Protein AF-A0A661E309-F1 (afdb_monomer)

Nearest PDB structures (foldseek):
  1d4b-assembly1_A  TM=2.278E-01  e=9.341E+00  Homo sapiens

Mean predicted aligned error: 19.84 Å

Structure (mmCIF, N/CA/C/O backbone):
data_AF-A0A661E309-F1
#
_entry.id   AF-A0A661E309-F1
#
loop_
_atom_site.group_PDB
_atom_site.id
_atom_site.type_symbol
_atom_site.label_atom_id
_atom_site.label_alt_id
_atom_site.label_comp_id
_atom_site.label_asym_id
_atom_site.label_entity_id
_atom_site.label_seq_id
_atom_site.pdbx_PDB_ins_code
_atom_site.Cartn_x
_atom_site.Cartn_y
_atom_site.Cartn_z
_atom_site.occupancy
_atom_site.B_iso_or_equiv
_atom_site.auth_seq_id
_atom_site.auth_comp_id
_atom_site.auth_asym_id
_atom_site.auth_atom_id
_atom_site.pdbx_PDB_model_num
ATOM 1 N N . MET A 1 1 ? -29.894 -13.389 68.591 1.00 43.34 1 MET A N 1
ATOM 2 C CA . MET A 1 1 ? -29.360 -13.168 69.958 1.00 43.34 1 MET A CA 1
ATOM 3 C C . MET A 1 1 ? -28.157 -12.211 70.033 1.00 43.34 1 MET A C 1
ATOM 5 O O . MET A 1 1 ? -27.804 -11.839 71.139 1.00 43.34 1 MET A O 1
ATOM 9 N N . SER A 1 2 ? -27.552 -11.746 68.925 1.00 46.25 2 SER A N 1
ATOM 10 C CA . SER A 1 2 ? -26.431 -10.777 68.956 1.00 46.25 2 SER A CA 1
ATOM 11 C C . SER A 1 2 ? -26.843 -9.291 68.938 1.00 46.25 2 SER A C 1
ATOM 13 O O . SER A 1 2 ? -26.103 -8.464 69.459 1.00 46.25 2 SER A O 1
ATOM 15 N N . GLN A 1 3 ? -28.017 -8.934 68.395 1.00 51.47 3 GLN A N 1
ATOM 16 C CA . GLN A 1 3 ? -28.482 -7.532 68.331 1.00 51.47 3 GLN A CA 1
ATOM 17 C C . GLN A 1 3 ? -28.774 -6.924 69.715 1.00 51.47 3 GLN A C 1
ATOM 19 O O . GLN A 1 3 ? -28.278 -5.843 70.017 1.00 51.47 3 GLN A O 1
ATOM 24 N N . ALA A 1 4 ? -29.446 -7.664 70.603 1.00 50.38 4 ALA A N 1
ATOM 25 C CA . ALA A 1 4 ? -29.771 -7.194 71.957 1.00 50.38 4 ALA A CA 1
ATOM 26 C C . ALA A 1 4 ? -28.532 -6.948 72.855 1.00 50.38 4 ALA A C 1
ATOM 28 O O . ALA A 1 4 ? -28.597 -6.192 73.827 1.00 50.38 4 ALA A O 1
ATOM 29 N N . LEU A 1 5 ? -27.386 -7.569 72.535 1.00 48.91 5 LEU A N 1
ATOM 30 C CA . LEU A 1 5 ? -26.109 -7.348 73.232 1.00 48.91 5 LEU A CA 1
ATOM 31 C C . LEU A 1 5 ? -25.383 -6.082 72.744 1.00 48.91 5 LEU A C 1
ATOM 33 O O . LEU A 1 5 ? -24.690 -5.441 73.534 1.00 48.91 5 LEU A O 1
ATOM 37 N N . LEU A 1 6 ? -25.559 -5.697 71.474 1.00 54.00 6 LEU A N 1
ATOM 38 C CA . LEU A 1 6 ? -25.010 -4.454 70.914 1.00 54.00 6 LEU A CA 1
ATOM 39 C C . LEU A 1 6 ? -25.799 -3.220 71.380 1.00 54.00 6 LEU A C 1
ATOM 41 O O . LEU A 1 6 ? -25.212 -2.165 71.606 1.00 54.00 6 LEU A O 1
ATOM 45 N N . GLU A 1 7 ? -27.108 -3.357 71.598 1.00 58.88 7 GLU A N 1
ATOM 46 C CA . GLU A 1 7 ? -27.957 -2.282 72.130 1.00 58.88 7 GLU A CA 1
ATOM 47 C C . GLU A 1 7 ? -27.659 -1.948 73.597 1.00 58.88 7 GLU A C 1
ATOM 49 O O . GLU A 1 7 ? -27.701 -0.775 73.967 1.00 58.88 7 GLU A O 1
ATOM 54 N N . ASN A 1 8 ? -27.283 -2.943 74.413 1.00 61.50 8 ASN A N 1
ATOM 55 C CA . ASN A 1 8 ? -26.939 -2.737 75.826 1.00 61.50 8 ASN A CA 1
ATOM 56 C C . ASN A 1 8 ? -25.560 -2.088 76.042 1.00 61.50 8 ASN A C 1
ATOM 58 O O . ASN A 1 8 ? -25.353 -1.423 77.053 1.00 61.50 8 ASN A O 1
ATOM 62 N N . ARG A 1 9 ? -24.612 -2.241 75.105 1.00 70.00 9 ARG A N 1
ATOM 63 C CA . ARG A 1 9 ? -23.226 -1.748 75.258 1.00 70.00 9 ARG A CA 1
ATOM 64 C C . ARG A 1 9 ? -22.903 -0.483 74.461 1.00 70.00 9 ARG A C 1
ATOM 66 O O . ARG A 1 9 ? -21.751 -0.052 74.448 1.00 70.00 9 ARG A O 1
ATOM 73 N N . TRP A 1 10 ? -23.900 0.158 73.843 1.00 81.38 10 TRP A N 1
ATOM 74 C CA . TRP A 1 10 ? -23.688 1.374 73.046 1.00 81.38 10 TRP A CA 1
ATOM 75 C C . TRP A 1 10 ? -22.992 2.493 73.830 1.00 81.38 10 TRP A C 1
ATOM 77 O O . TRP A 1 10 ? -22.108 3.166 73.303 1.00 81.38 10 TRP A O 1
ATOM 87 N N . SER A 1 11 ? -23.354 2.676 75.103 1.00 79.25 11 SER A N 1
ATOM 88 C CA . SER A 1 11 ? -22.745 3.704 75.953 1.00 79.25 11 SER A CA 1
ATOM 89 C C . SER A 1 11 ? -21.241 3.475 76.146 1.00 79.25 11 SER A C 1
ATOM 91 O O . SER A 1 11 ? -20.461 4.426 76.083 1.00 79.25 11 SER A O 1
ATOM 93 N N . GLU A 1 12 ? -20.818 2.219 76.318 1.00 80.44 12 GLU A N 1
ATOM 94 C CA . GLU A 1 12 ? -19.404 1.855 76.453 1.00 80.44 12 GLU A CA 1
ATOM 95 C C . GLU A 1 12 ? -18.655 2.095 75.138 1.00 80.44 12 GLU A C 1
ATOM 97 O O . GLU A 1 12 ? -17.626 2.771 75.125 1.00 80.44 12 GLU A O 1
ATOM 102 N N . THR A 1 13 ? -19.207 1.643 74.008 1.00 77.69 13 THR A N 1
ATOM 103 C CA . THR A 1 13 ? -18.587 1.855 72.690 1.00 77.69 13 THR A CA 1
ATOM 104 C C . THR A 1 13 ? -18.519 3.333 72.315 1.00 77.69 13 THR A C 1
ATOM 106 O O . THR A 1 13 ? -17.512 3.788 71.781 1.00 77.69 13 THR A O 1
ATOM 109 N N . LYS A 1 14 ? -19.548 4.120 72.653 1.00 81.38 14 LYS A N 1
ATOM 110 C CA . LYS A 1 14 ? -19.565 5.571 72.446 1.00 81.38 14 LYS A CA 1
ATOM 111 C C . LYS A 1 14 ? -18.494 6.255 73.291 1.00 81.38 14 LYS A C 1
ATO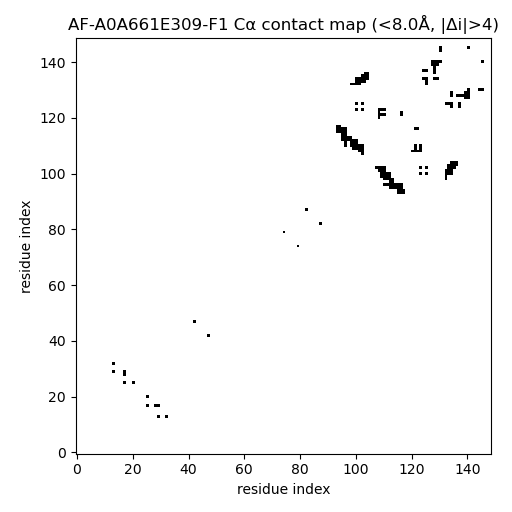M 113 O O . LYS A 1 14 ? -17.821 7.150 72.795 1.00 81.38 14 LYS A O 1
ATOM 118 N N . SER A 1 15 ? -18.304 5.829 74.542 1.00 79.62 15 SER A N 1
ATOM 119 C CA . SER A 1 15 ? -17.250 6.384 75.397 1.00 79.62 15 SER A CA 1
ATOM 120 C C . SER A 1 15 ? -15.841 6.072 74.884 1.00 79.62 15 SER A C 1
ATOM 122 O O . SER A 1 15 ? -15.019 6.985 74.862 1.00 79.62 15 SER A O 1
ATOM 124 N N . ALA A 1 16 ? -15.599 4.856 74.383 1.00 84.31 16 ALA A N 1
ATOM 125 C CA . ALA A 1 16 ? -14.323 4.465 73.781 1.00 84.31 16 ALA A CA 1
ATOM 126 C C . ALA A 1 16 ? -14.025 5.247 72.488 1.00 84.31 16 ALA A C 1
ATOM 128 O O . ALA A 1 16 ? -12.915 5.721 72.281 1.00 84.31 16 ALA A O 1
ATOM 129 N N . LEU A 1 17 ? -15.031 5.465 71.633 1.00 79.69 17 LEU A N 1
ATOM 130 C CA . LEU A 1 17 ? -14.880 6.248 70.395 1.00 79.69 17 LEU A CA 1
ATOM 131 C C . LEU A 1 17 ? -14.713 7.759 70.633 1.00 79.69 17 LEU A C 1
ATOM 133 O O . LEU A 1 17 ? -14.341 8.494 69.720 1.00 79.69 17 LEU A O 1
ATOM 137 N N . LEU A 1 18 ? -15.008 8.231 71.847 1.00 82.44 18 LEU A N 1
ATOM 138 C CA . LEU A 1 18 ? -14.819 9.618 72.274 1.00 82.44 18 LEU A CA 1
ATOM 139 C C . LEU A 1 18 ? -13.562 9.803 73.138 1.00 82.44 18 LEU A C 1
ATOM 141 O O . LEU A 1 18 ? -13.327 10.910 73.634 1.00 82.44 18 LEU A O 1
ATOM 145 N N . GLU A 1 19 ? -12.774 8.746 73.337 1.00 83.94 19 GLU A N 1
ATOM 146 C CA . GLU A 1 19 ? -11.503 8.805 74.048 1.00 83.94 19 GLU A CA 1
ATOM 147 C C . GLU A 1 19 ? -10.471 9.600 73.229 1.00 83.94 19 GLU A C 1
ATOM 149 O O . GLU A 1 19 ? -10.370 9.469 72.012 1.00 83.94 19 GLU A O 1
ATOM 154 N N . GLY A 1 20 ? -9.740 10.502 73.891 1.00 80.38 20 GLY A N 1
ATOM 155 C CA . GLY A 1 20 ? -8.751 11.378 73.248 1.00 80.38 20 GLY A CA 1
ATOM 156 C C . GLY A 1 20 ? -9.305 12.671 72.629 1.00 80.38 20 GLY A C 1
ATOM 157 O O . GLY A 1 20 ? -8.519 13.545 72.261 1.00 80.38 20 GLY A O 1
ATOM 158 N N . LEU A 1 21 ? -10.630 12.862 72.564 1.00 79.19 21 LEU A N 1
ATOM 159 C CA . LEU A 1 21 ? -11.241 14.087 72.034 1.00 79.19 21 LEU A CA 1
ATOM 160 C C . LEU A 1 21 ? -11.649 15.051 73.160 1.00 79.19 21 LEU A C 1
ATOM 162 O O . LEU A 1 21 ? -12.365 14.674 74.084 1.00 79.19 21 LEU A O 1
ATOM 166 N N . GLN A 1 22 ? -11.223 16.317 73.082 1.00 81.44 22 GLN A N 1
ATOM 167 C CA . GLN A 1 22 ? -11.459 17.324 74.128 1.00 81.44 22 GLN A CA 1
ATOM 168 C C . GLN A 1 22 ? -12.364 18.477 73.663 1.00 81.44 22 GLN A C 1
ATOM 170 O O . GLN A 1 22 ? -12.428 18.814 72.476 1.00 81.44 22 GLN A O 1
ATOM 175 N N . GLY A 1 23 ? -13.057 19.096 74.624 1.00 84.31 23 GLY A N 1
ATOM 176 C CA . GLY A 1 23 ? -13.861 20.305 74.421 1.00 84.31 23 GLY A CA 1
ATOM 177 C C . GLY A 1 23 ? -15.004 20.133 73.414 1.00 84.31 23 GLY A C 1
ATOM 178 O O . GLY A 1 23 ? -15.674 19.100 73.367 1.00 84.31 23 GLY A O 1
ATOM 179 N N . THR A 1 24 ? -15.218 21.152 72.580 1.00 82.94 24 THR A N 1
ATOM 180 C CA . THR A 1 24 ? -16.333 21.235 71.621 1.00 82.94 24 THR A CA 1
ATOM 181 C C . THR A 1 24 ? -16.360 20.077 70.621 1.00 82.94 24 THR A C 1
ATOM 183 O O . THR A 1 24 ? -17.439 19.616 70.256 1.00 82.94 24 THR A O 1
ATOM 186 N N . LYS A 1 25 ? -15.194 19.540 70.232 1.00 80.94 25 LYS A N 1
ATOM 187 C CA . LYS A 1 25 ? -15.101 18.428 69.271 1.00 80.94 25 LYS A CA 1
ATOM 188 C C . LYS A 1 25 ? -15.717 17.134 69.816 1.00 80.94 25 LYS A C 1
ATOM 190 O O . LYS A 1 25 ? -16.337 16.386 69.068 1.00 80.94 25 LYS A O 1
ATOM 195 N N . ARG A 1 26 ? -15.591 16.883 71.125 1.00 85.56 26 ARG A N 1
ATOM 196 C CA . ARG A 1 26 ? -16.194 15.707 71.774 1.00 85.56 26 ARG A CA 1
ATOM 197 C C . ARG A 1 26 ? -17.716 15.800 71.774 1.00 85.56 26 ARG A C 1
ATOM 199 O O . ARG A 1 26 ? -18.393 14.809 71.521 1.00 85.56 26 ARG A O 1
ATOM 206 N N . SER A 1 27 ? -18.243 16.999 72.019 1.00 84.25 27 SER A N 1
ATOM 207 C CA . SER A 1 27 ? -19.685 17.261 72.034 1.00 84.25 27 SER A CA 1
ATOM 208 C C . SER A 1 27 ? -20.314 17.099 70.644 1.00 84.25 27 SER A C 1
ATOM 210 O O . SER A 1 27 ? -21.320 16.401 70.489 1.00 84.25 27 SER A O 1
ATOM 212 N N . THR A 1 28 ? -19.679 17.653 69.604 1.00 85.31 28 THR A N 1
ATOM 213 C CA . THR A 1 28 ? -20.166 17.510 68.223 1.00 85.31 28 THR A CA 1
ATOM 214 C C . THR A 1 28 ? -20.089 16.062 67.745 1.00 85.31 28 THR A C 1
ATOM 216 O O . THR A 1 28 ? -21.078 15.543 67.232 1.00 85.31 28 THR A O 1
ATOM 219 N N . MET A 1 29 ? -18.974 15.367 67.995 1.00 85.50 29 MET A N 1
ATOM 220 C CA . MET A 1 29 ? -18.818 13.954 67.628 1.00 85.50 29 MET A CA 1
ATOM 221 C C . MET A 1 29 ? -19.810 13.044 68.373 1.00 85.50 29 MET A C 1
ATOM 223 O O . MET A 1 29 ? -20.391 12.143 67.774 1.00 85.50 29 MET A O 1
ATOM 227 N N . SER A 1 30 ? -20.079 13.311 69.656 1.00 87.12 30 SER A N 1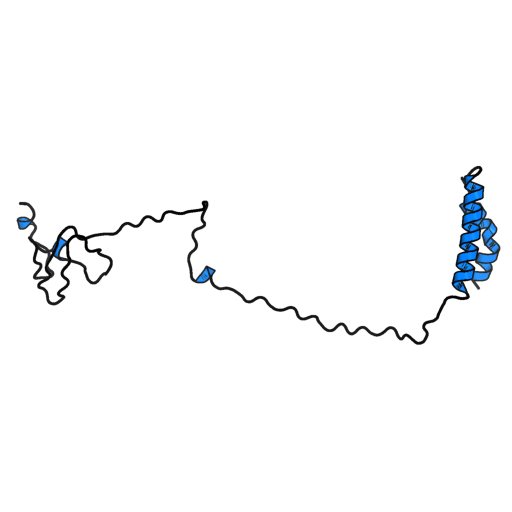
ATOM 228 C CA . SER A 1 30 ? -21.084 12.585 70.451 1.00 87.12 30 SER A CA 1
ATOM 229 C C . SER A 1 30 ? -22.494 12.697 69.860 1.00 87.12 30 SER A C 1
ATOM 231 O O . SER A 1 30 ? -23.242 11.717 69.848 1.00 87.12 30 SER A O 1
ATOM 233 N N . THR A 1 31 ? -22.841 13.882 69.351 1.00 88.25 31 THR A N 1
ATOM 234 C CA . THR A 1 31 ? -24.149 14.155 68.738 1.00 88.25 31 THR A CA 1
ATOM 235 C C . THR A 1 31 ? -24.260 13.493 67.362 1.00 88.25 31 THR A C 1
ATOM 237 O O . THR A 1 31 ? -25.271 12.866 67.059 1.00 88.25 31 THR A O 1
ATOM 240 N N . ILE A 1 32 ? -23.200 13.555 66.547 1.00 88.44 32 ILE A N 1
ATOM 241 C CA . ILE A 1 32 ? -23.154 12.909 65.224 1.00 88.44 32 ILE A CA 1
ATOM 242 C C . ILE A 1 32 ? -23.284 11.387 65.347 1.00 88.44 32 ILE A C 1
ATOM 244 O O . ILE A 1 32 ? -24.042 10.779 64.592 1.00 88.44 32 ILE A O 1
ATOM 248 N N . LEU A 1 33 ? -22.589 10.768 66.307 1.00 87.75 33 LEU A N 1
ATOM 249 C CA . LEU A 1 33 ? -22.675 9.324 66.540 1.00 87.75 33 LEU A CA 1
ATOM 250 C C . LEU A 1 33 ? -24.084 8.889 66.973 1.00 87.75 33 LEU A C 1
ATOM 252 O O . LEU A 1 33 ? -24.554 7.847 66.523 1.00 87.75 33 LEU A O 1
ATOM 256 N N . GLU A 1 34 ? -24.779 9.692 67.786 1.00 86.44 34 GLU A N 1
ATOM 257 C CA . GLU A 1 34 ? -26.163 9.396 68.184 1.00 86.44 34 GLU A CA 1
ATOM 258 C C . GLU A 1 34 ? -27.128 9.512 67.000 1.00 86.44 34 GLU A C 1
ATOM 260 O O . GLU A 1 34 ? -27.900 8.595 66.738 1.00 86.44 34 GLU A O 1
ATOM 265 N N . ASN A 1 35 ? -27.009 10.582 66.211 1.00 87.19 35 ASN A N 1
ATOM 266 C CA . ASN A 1 35 ? -27.834 10.778 65.018 1.00 87.19 35 ASN A CA 1
ATOM 267 C C . ASN A 1 35 ? -27.599 9.679 63.969 1.00 87.19 35 ASN A C 1
ATOM 269 O O . ASN A 1 35 ? -28.541 9.216 63.332 1.00 87.19 35 ASN A O 1
ATOM 273 N N . THR A 1 36 ? -26.352 9.221 63.816 1.00 83.69 36 THR A N 1
ATOM 274 C CA . THR A 1 36 ? -25.993 8.137 62.888 1.00 83.69 36 THR A CA 1
ATOM 275 C C . THR A 1 36 ? -26.599 6.808 63.331 1.00 83.69 36 THR A C 1
ATOM 277 O O . THR A 1 36 ? -27.115 6.064 62.499 1.00 83.69 36 THR A O 1
ATOM 280 N N . ARG A 1 37 ? -26.590 6.510 64.638 1.00 81.56 37 ARG A N 1
ATOM 281 C CA . ARG A 1 37 ? -27.245 5.316 65.185 1.00 81.56 37 ARG A CA 1
ATOM 282 C C . ARG A 1 37 ? -28.746 5.343 64.916 1.00 81.56 37 ARG A C 1
ATOM 284 O O . ARG A 1 37 ? -29.272 4.354 64.413 1.00 81.56 37 ARG A O 1
ATOM 291 N N . THR A 1 38 ? -29.413 6.453 65.224 1.00 79.94 38 THR A N 1
ATOM 292 C CA . THR A 1 38 ? -30.855 6.609 64.992 1.00 79.94 38 THR A CA 1
ATOM 293 C C . THR A 1 38 ? -31.188 6.446 63.509 1.00 79.94 38 THR A C 1
ATOM 295 O O . THR A 1 38 ? -32.046 5.639 63.166 1.00 79.94 38 THR A O 1
ATOM 298 N N . HIS A 1 39 ? -30.423 7.084 62.617 1.00 78.38 39 HIS A N 1
ATOM 299 C CA . HIS A 1 39 ? -30.607 6.955 61.169 1.00 78.38 39 HIS A CA 1
ATOM 300 C C . HIS A 1 39 ? -30.403 5.515 60.666 1.00 78.38 39 HIS A C 1
ATOM 302 O O . HIS A 1 39 ? -31.148 5.041 59.808 1.00 78.38 39 HIS A O 1
ATOM 308 N N . LEU A 1 40 ? -29.405 4.789 61.184 1.00 69.12 40 LEU A N 1
ATOM 309 C CA . LEU A 1 40 ? -29.163 3.387 60.820 1.00 69.12 40 LEU A CA 1
ATOM 310 C C . LEU A 1 40 ? -30.250 2.446 61.362 1.00 69.12 40 LEU A C 1
ATOM 312 O O . LEU A 1 40 ? -30.628 1.505 60.668 1.00 69.12 40 LEU A O 1
ATOM 316 N N . ALA A 1 41 ? -30.778 2.703 62.561 1.00 70.69 41 ALA A N 1
ATOM 317 C CA . ALA A 1 41 ? -31.884 1.938 63.137 1.00 70.69 41 ALA A CA 1
ATOM 318 C C . ALA A 1 41 ? -33.197 2.150 62.359 1.00 70.69 41 ALA A C 1
ATOM 320 O O . ALA A 1 41 ? -33.910 1.186 62.072 1.00 70.69 41 ALA A O 1
ATOM 321 N N . GLU A 1 42 ? -33.476 3.389 61.947 1.00 63.62 42 GLU A N 1
ATOM 322 C CA . GLU A 1 42 ? -34.621 3.731 61.093 1.00 63.62 42 GLU A CA 1
ATOM 323 C C . GLU A 1 42 ? -34.474 3.143 59.679 1.00 63.62 42 GLU A C 1
ATOM 325 O O . GLU A 1 42 ? -35.420 2.565 59.137 1.00 63.62 42 GLU A O 1
ATOM 330 N N . SER A 1 43 ? -33.262 3.181 59.114 1.00 58.31 43 SER A N 1
ATOM 331 C CA . SER A 1 43 ? -32.955 2.582 57.804 1.00 58.31 43 SER A CA 1
ATOM 332 C C . SER A 1 43 ? -33.095 1.054 57.793 1.00 58.31 43 SER A C 1
ATOM 334 O O . SER A 1 43 ? -33.374 0.470 56.746 1.00 58.31 43 SER A O 1
ATOM 336 N N . ALA A 1 44 ? -32.920 0.387 58.938 1.00 59.16 44 ALA A N 1
ATOM 337 C CA . ALA A 1 44 ? -32.967 -1.070 59.031 1.00 59.16 44 ALA A CA 1
ATOM 338 C C . ALA A 1 44 ? -34.393 -1.660 59.078 1.00 59.16 44 ALA A C 1
ATOM 340 O O . ALA A 1 44 ? -34.540 -2.847 58.794 1.00 59.16 44 ALA A O 1
ATOM 341 N N . THR A 1 45 ? -35.441 -0.879 59.392 1.00 58.62 45 THR A N 1
ATOM 342 C CA . THR A 1 45 ? -36.769 -1.457 59.727 1.00 58.62 45 THR A CA 1
ATOM 343 C C . THR A 1 45 ? -37.951 -0.971 58.869 1.00 58.62 45 THR A C 1
ATOM 345 O O . THR A 1 45 ? -39.021 -1.565 58.941 1.00 58.62 45 THR A O 1
ATOM 348 N N . ALA A 1 46 ? -37.803 0.018 57.979 1.00 52.62 46 ALA A N 1
ATOM 349 C CA . ALA A 1 46 ? -38.934 0.471 57.141 1.00 52.62 46 ALA A CA 1
ATOM 350 C C . ALA A 1 46 ? -38.567 0.854 55.692 1.00 52.62 46 ALA A C 1
ATOM 352 O O . ALA A 1 46 ? -39.269 1.634 55.054 1.00 52.62 46 ALA A O 1
ATOM 353 N N . GLY A 1 47 ? -37.470 0.306 55.160 1.00 51.00 47 GLY A N 1
ATOM 354 C CA . GLY A 1 47 ? -36.999 0.582 53.793 1.00 51.00 47 GLY A CA 1
ATOM 355 C C . GLY A 1 47 ? -36.334 -0.600 53.087 1.00 51.00 47 GLY A C 1
ATOM 356 O O . GLY A 1 47 ? -36.018 -0.500 51.901 1.00 51.00 47 GLY A O 1
ATOM 357 N N . ALA A 1 48 ? -36.187 -1.745 53.763 1.00 49.78 48 ALA A N 1
ATOM 358 C CA . ALA A 1 48 ? -35.936 -3.014 53.099 1.00 49.78 48 ALA A CA 1
ATOM 359 C C . ALA A 1 48 ? -37.218 -3.428 52.365 1.00 49.78 48 ALA A C 1
ATOM 361 O O . ALA A 1 48 ? -37.960 -4.313 52.789 1.00 49.78 48 ALA A O 1
ATOM 362 N N . THR A 1 49 ? -37.473 -2.780 51.229 1.00 56.88 49 THR A N 1
ATOM 363 C CA . THR A 1 49 ? -38.124 -3.445 50.111 1.00 56.88 49 THR A CA 1
ATOM 364 C C . THR A 1 49 ? -37.261 -4.662 49.810 1.00 56.88 49 THR A C 1
ATOM 366 O O . THR A 1 49 ? -36.323 -4.631 49.017 1.00 56.88 49 THR A O 1
ATOM 369 N N . SER A 1 50 ? -37.557 -5.760 50.503 1.00 54.41 50 SER A N 1
ATOM 370 C CA . SER A 1 50 ? -37.313 -7.072 49.953 1.00 54.41 50 SER A CA 1
ATOM 371 C C . SER A 1 50 ? -38.050 -7.057 48.622 1.00 54.41 50 SER A C 1
ATOM 373 O O . SER A 1 50 ? -39.263 -7.224 48.530 1.00 54.41 50 SER A O 1
ATOM 375 N N . ALA A 1 51 ? -37.301 -6.770 47.562 1.00 57.25 51 ALA A N 1
ATOM 376 C CA . ALA A 1 51 ? -37.654 -7.121 46.207 1.00 57.25 51 ALA A CA 1
ATOM 377 C C . ALA A 1 51 ? -37.679 -8.658 46.141 1.00 57.25 51 ALA A C 1
ATOM 379 O O . ALA A 1 51 ? -36.888 -9.281 45.449 1.00 57.25 51 ALA A O 1
ATOM 380 N N . GLY A 1 52 ? -38.577 -9.285 46.907 1.00 53.91 52 GLY A N 1
ATOM 381 C CA . GLY A 1 52 ? -38.752 -10.727 47.036 1.00 53.91 52 GLY A CA 1
ATOM 382 C C . GLY A 1 52 ? -39.342 -11.363 45.783 1.00 53.91 52 GLY A C 1
ATOM 383 O O . GLY A 1 52 ? -39.644 -12.548 45.798 1.00 53.91 52 GLY A O 1
ATOM 384 N N . ASN A 1 53 ? -39.501 -10.593 44.701 1.00 52.22 53 ASN A N 1
ATOM 385 C CA . ASN A 1 53 ? -39.874 -11.119 43.397 1.00 52.22 53 ASN A CA 1
ATOM 386 C C . ASN A 1 53 ? -39.197 -10.418 42.205 1.00 52.22 53 ASN A C 1
ATOM 388 O O . ASN A 1 53 ? -39.639 -10.586 41.072 1.00 52.22 53 ASN A O 1
ATOM 392 N N . VAL A 1 54 ? -38.102 -9.678 42.417 1.00 58.81 54 VAL A N 1
ATOM 393 C CA . VAL A 1 54 ? -37.145 -9.463 41.322 1.00 58.81 54 VAL A CA 1
ATOM 394 C C . VAL A 1 54 ? -36.141 -10.590 41.455 1.00 58.81 54 VAL A C 1
ATOM 396 O O . VAL A 1 54 ? -35.076 -10.424 42.044 1.00 58.81 54 VAL A O 1
ATOM 399 N N . ALA A 1 55 ? -36.518 -11.772 40.959 1.00 59.38 55 ALA A N 1
ATOM 400 C CA . ALA A 1 55 ? -35.539 -12.795 40.631 1.00 59.38 55 ALA A CA 1
ATOM 401 C C . ALA A 1 55 ? -34.402 -12.072 39.909 1.00 59.38 55 ALA A C 1
ATOM 403 O O . ALA A 1 55 ? -34.646 -11.410 38.899 1.00 59.38 55 ALA A O 1
ATOM 404 N N . THR A 1 56 ? -33.201 -12.096 40.485 1.00 59.88 56 THR A N 1
ATOM 405 C CA . THR A 1 56 ? -31.999 -11.567 39.846 1.00 59.88 56 THR A CA 1
ATOM 406 C C . THR A 1 56 ? -31.980 -12.139 38.437 1.00 59.88 56 THR A C 1
ATOM 408 O O . THR A 1 56 ? -31.764 -13.342 38.282 1.00 59.88 56 THR A O 1
ATOM 411 N N . LEU A 1 57 ? -32.317 -11.327 37.424 1.00 65.94 57 LEU A N 1
ATOM 412 C CA . LEU A 1 57 ? -32.365 -11.812 36.052 1.00 65.94 57 LEU A CA 1
ATOM 413 C C . LEU A 1 57 ? -30.981 -12.392 35.768 1.00 65.94 57 LEU A C 1
ATOM 415 O O . LEU A 1 57 ? -29.980 -11.675 35.855 1.00 65.94 57 LEU A O 1
ATOM 419 N N . ASN A 1 58 ? -30.916 -13.685 35.454 1.00 71.19 58 ASN A N 1
ATOM 420 C CA . ASN A 1 58 ? -29.693 -14.286 34.951 1.00 71.19 58 ASN A CA 1
ATOM 421 C C . ASN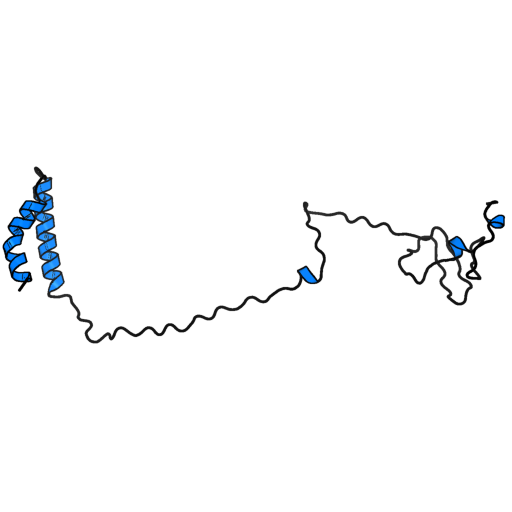 A 1 58 ? -29.387 -13.597 33.625 1.00 71.19 58 ASN A C 1
ATOM 423 O O . ASN A 1 58 ? -29.976 -13.918 32.595 1.00 71.19 58 ASN A O 1
ATOM 427 N N . ARG A 1 59 ? -28.508 -12.594 33.659 1.00 73.31 59 ARG A N 1
ATOM 428 C CA . ARG A 1 59 ? -28.065 -11.897 32.457 1.00 73.31 59 ARG A CA 1
ATOM 429 C C . ARG A 1 59 ? -27.295 -12.884 31.582 1.00 73.31 59 ARG A C 1
ATOM 431 O O . ARG A 1 59 ? -26.109 -13.128 31.785 1.00 73.31 59 ARG A O 1
ATOM 438 N N . VAL A 1 60 ? -27.977 -13.468 30.604 1.00 74.81 60 VAL A N 1
ATOM 439 C CA . VAL A 1 60 ? -27.324 -14.161 29.495 1.00 74.81 60 VAL A CA 1
ATOM 440 C C . VAL A 1 60 ? -26.737 -13.069 28.612 1.00 74.81 60 VAL A C 1
ATOM 442 O O . VAL A 1 60 ? -27.439 -12.418 27.842 1.00 74.81 60 VAL A O 1
ATOM 445 N N . ILE A 1 61 ? -25.447 -12.799 28.799 1.00 83.81 61 ILE A N 1
ATOM 446 C CA . ILE A 1 61 ? -24.716 -11.860 27.954 1.00 83.81 61 ILE A CA 1
ATOM 447 C C . ILE A 1 61 ? -24.490 -12.568 26.625 1.00 83.81 61 ILE A C 1
ATOM 449 O O . ILE A 1 61 ? -23.694 -13.502 26.535 1.00 83.81 61 ILE A O 1
ATOM 453 N N . LEU A 1 62 ? -25.211 -12.137 25.595 1.00 87.25 62 LEU A N 1
ATOM 454 C CA . LEU A 1 62 ? -24.943 -12.590 24.239 1.00 87.25 62 LEU A CA 1
ATOM 455 C C . LEU A 1 62 ? -23.557 -12.075 23.815 1.00 87.25 62 LEU A C 1
ATOM 457 O O . LEU A 1 62 ? -23.259 -10.898 24.047 1.00 87.25 62 LEU A O 1
ATOM 461 N N . PRO A 1 63 ? -22.701 -12.919 23.211 1.00 88.38 63 PRO A N 1
ATOM 462 C CA . PRO A 1 63 ? -21.406 -12.478 22.718 1.00 88.38 63 PRO A CA 1
ATOM 463 C C . PRO A 1 63 ? -21.573 -11.315 21.743 1.00 88.38 63 PRO A C 1
ATOM 465 O O . PRO A 1 63 ? -22.278 -11.420 20.738 1.00 88.38 63 PRO A O 1
ATOM 468 N N . VAL A 1 64 ? -20.909 -10.200 22.030 1.00 86.88 64 VAL A N 1
ATOM 469 C CA . VAL A 1 64 ? -20.871 -9.074 21.101 1.00 86.88 64 VAL A CA 1
ATOM 470 C C . VAL A 1 64 ? -19.862 -9.414 20.012 1.00 86.88 64 VAL A C 1
ATOM 472 O O . VAL A 1 64 ? -18.657 -9.473 20.258 1.00 86.88 64 VAL A O 1
ATOM 475 N N . ILE A 1 65 ? -20.349 -9.654 18.798 1.00 90.00 65 ILE A N 1
ATOM 476 C CA . ILE A 1 65 ? -19.485 -9.875 17.640 1.00 90.00 65 ILE A CA 1
ATOM 477 C C . ILE A 1 65 ? -19.015 -8.511 17.135 1.00 90.00 65 ILE A C 1
ATOM 479 O O . ILE A 1 65 ? -19.821 -7.663 16.748 1.00 90.00 65 ILE A O 1
ATOM 483 N N . ARG A 1 66 ? -17.694 -8.302 17.116 1.00 92.94 66 ARG A N 1
ATOM 484 C CA . ARG A 1 66 ? -17.079 -7.178 16.401 1.00 92.94 66 ARG A CA 1
ATOM 485 C C . ARG A 1 66 ? -16.809 -7.574 14.957 1.00 92.94 66 ARG A C 1
ATOM 487 O O . ARG A 1 66 ? -16.495 -8.727 14.666 1.00 92.94 66 ARG A O 1
ATOM 494 N N . ARG A 1 67 ? -16.885 -6.603 14.053 1.00 94.25 67 ARG A N 1
ATOM 495 C CA . ARG A 1 67 ? -16.469 -6.806 12.663 1.00 94.25 67 ARG A CA 1
ATOM 496 C C . ARG A 1 67 ? -14.976 -7.135 12.623 1.00 94.25 67 ARG A C 1
ATOM 498 O O . ARG A 1 67 ? -14.196 -6.563 13.386 1.00 94.25 67 ARG A O 1
ATOM 505 N N . VAL A 1 68 ? -14.590 -8.046 11.738 1.00 92.62 68 VAL A N 1
ATOM 506 C CA . VAL A 1 68 ? -13.181 -8.289 11.418 1.00 92.62 68 VAL A CA 1
ATOM 507 C C . VAL A 1 68 ? -12.738 -7.264 10.381 1.00 92.62 68 VAL A C 1
ATOM 509 O O . VAL A 1 68 ? -13.476 -6.972 9.440 1.00 92.62 68 VAL A O 1
ATOM 512 N N . MET A 1 69 ? -11.558 -6.683 10.570 1.00 95.69 69 MET A N 1
ATOM 513 C CA . MET A 1 69 ? -10.949 -5.843 9.543 1.00 95.69 69 MET A CA 1
ATOM 514 C C . MET A 1 69 ? -10.308 -6.753 8.483 1.00 95.69 69 MET A C 1
ATOM 516 O O . MET A 1 69 ? -9.671 -7.739 8.864 1.00 95.69 69 MET A O 1
ATOM 520 N N . PRO A 1 70 ? -10.472 -6.467 7.181 1.00 94.69 70 PRO A N 1
ATOM 521 C CA . PRO A 1 70 ? -9.846 -7.252 6.119 1.00 94.69 70 PRO A CA 1
ATOM 522 C C . PRO A 1 70 ? -8.324 -7.039 6.069 1.00 94.69 70 PRO A C 1
ATOM 524 O O . PRO A 1 70 ? -7.820 -5.988 6.467 1.00 94.69 70 PRO A O 1
ATOM 527 N N . THR A 1 71 ? -7.591 -8.025 5.546 1.00 93.50 71 THR A N 1
ATOM 528 C CA . THR A 1 71 ? -6.137 -7.952 5.319 1.00 93.50 71 THR A CA 1
ATOM 529 C C . THR A 1 71 ? -5.823 -7.297 3.972 1.00 93.50 71 THR A C 1
ATOM 531 O O . THR A 1 71 ? -6.497 -7.574 2.981 1.00 93.50 71 THR A O 1
ATOM 534 N N . VAL A 1 72 ? -4.787 -6.455 3.913 1.00 91.88 72 VAL A N 1
ATOM 535 C CA . VAL A 1 72 ? -4.367 -5.738 2.695 1.00 91.88 72 VAL A CA 1
ATOM 536 C C . VAL A 1 72 ? -3.022 -6.281 2.218 1.00 91.88 72 VAL A C 1
ATOM 538 O O . VAL A 1 72 ? -2.077 -6.329 2.996 1.00 91.88 72 VAL A O 1
ATOM 541 N N . ILE A 1 73 ? -2.930 -6.635 0.933 1.00 94.06 73 ILE A N 1
ATOM 542 C CA . ILE A 1 73 ? -1.710 -7.178 0.298 1.00 94.06 73 ILE A CA 1
ATOM 543 C C . ILE A 1 73 ? -0.900 -6.124 -0.474 1.00 94.06 73 ILE A C 1
ATOM 545 O O . ILE A 1 73 ? -0.005 -6.451 -1.244 1.00 94.06 73 ILE A O 1
ATOM 549 N N . ALA A 1 74 ? -1.222 -4.840 -0.314 1.00 92.56 74 ALA A N 1
ATOM 550 C CA . ALA A 1 74 ? -0.633 -3.762 -1.111 1.00 92.56 74 ALA A CA 1
ATOM 551 C C . ALA A 1 74 ? 0.906 -3.722 -1.032 1.00 92.56 74 ALA A C 1
ATOM 553 O O . ALA A 1 74 ? 1.567 -3.485 -2.040 1.00 92.56 74 ALA A O 1
ATOM 554 N N . ASN A 1 75 ? 1.473 -4.027 0.137 1.00 89.12 75 ASN A N 1
ATOM 555 C CA . ASN A 1 75 ? 2.922 -4.012 0.356 1.00 89.12 75 ASN A CA 1
ATOM 556 C C . ASN A 1 75 ? 3.650 -5.222 -0.252 1.00 89.12 75 ASN A C 1
ATOM 558 O O . ASN A 1 75 ? 4.872 -5.207 -0.336 1.00 89.12 75 ASN A O 1
ATOM 562 N N . GLU A 1 76 ? 2.927 -6.270 -0.650 1.00 93.00 76 GLU A N 1
ATOM 563 C CA . GLU A 1 76 ? 3.513 -7.464 -1.273 1.00 93.00 76 GLU A CA 1
ATOM 564 C C . GLU A 1 76 ? 3.600 -7.327 -2.798 1.00 93.00 76 GLU A C 1
ATOM 566 O O . GLU A 1 76 ? 4.390 -8.011 -3.442 1.00 93.00 76 GLU A O 1
ATOM 571 N N . LEU A 1 77 ? 2.801 -6.427 -3.381 1.00 93.19 77 LEU A N 1
ATOM 572 C CA . LEU A 1 77 ? 2.729 -6.224 -4.829 1.00 93.19 77 LEU A CA 1
ATOM 573 C C . LEU A 1 77 ? 3.666 -5.124 -5.332 1.00 93.19 77 LEU A C 1
ATOM 575 O O . LEU A 1 77 ? 4.037 -5.126 -6.504 1.00 93.19 77 LEU A O 1
ATOM 579 N N . VAL A 1 78 ? 4.011 -4.158 -4.477 1.00 94.19 78 VAL A N 1
ATOM 580 C CA . VAL A 1 78 ? 4.738 -2.951 -4.880 1.00 94.19 78 VAL A CA 1
ATOM 581 C C . VAL A 1 78 ? 5.902 -2.697 -3.930 1.00 94.19 78 VAL A C 1
ATOM 583 O O . VAL A 1 78 ? 5.731 -2.649 -2.714 1.00 94.19 78 VAL A O 1
ATOM 586 N N . GLY A 1 79 ? 7.094 -2.495 -4.495 1.00 93.12 79 GLY A N 1
ATOM 587 C CA . GLY A 1 79 ? 8.255 -2.039 -3.738 1.00 93.12 79 GLY A CA 1
ATOM 588 C C . GLY A 1 79 ? 8.076 -0.587 -3.297 1.00 93.12 79 GLY A C 1
ATOM 589 O O . GLY A 1 79 ? 7.737 0.274 -4.106 1.00 93.12 79 GLY A O 1
ATOM 590 N N . VAL A 1 80 ? 8.319 -0.307 -2.018 1.00 92.12 80 VAL A N 1
ATOM 591 C CA . VAL A 1 80 ? 8.241 1.050 -1.465 1.00 92.12 80 VAL A CA 1
ATOM 592 C C . VAL A 1 80 ? 9.639 1.522 -1.105 1.00 92.12 80 VAL A C 1
ATOM 594 O O . VAL A 1 80 ? 10.352 0.862 -0.352 1.00 92.12 80 VAL A O 1
ATOM 597 N N . GLN A 1 81 ? 10.013 2.696 -1.608 1.00 91.56 81 GLN A N 1
ATOM 598 C CA . GLN A 1 81 ? 11.181 3.421 -1.130 1.00 91.56 81 GLN A CA 1
ATOM 599 C C . GLN A 1 81 ? 10.704 4.528 -0.178 1.00 91.56 81 GLN A C 1
ATOM 601 O O . GLN A 1 81 ? 9.950 5.403 -0.608 1.00 91.56 81 GLN A O 1
ATOM 606 N N . PRO A 1 82 ? 11.093 4.506 1.109 1.00 91.81 82 PRO A N 1
ATOM 607 C CA . PRO A 1 82 ? 10.703 5.548 2.052 1.00 91.81 82 PRO A CA 1
ATOM 608 C C . PRO A 1 82 ? 11.152 6.937 1.579 1.00 91.81 82 PRO A C 1
ATOM 610 O O . PRO A 1 82 ? 12.283 7.107 1.120 1.00 91.81 82 PRO A O 1
ATOM 613 N N . MET A 1 83 ? 10.274 7.934 1.711 1.00 95.50 83 MET A N 1
ATOM 614 C CA . MET A 1 83 ? 10.569 9.325 1.358 1.00 95.50 83 MET A CA 1
ATOM 615 C C . MET A 1 83 ? 10.893 10.138 2.614 1.00 95.50 83 MET A C 1
ATOM 617 O O . MET A 1 83 ? 10.065 10.246 3.514 1.00 95.50 83 MET A O 1
ATOM 621 N N . SER A 1 84 ? 12.084 10.743 2.656 1.00 89.94 84 SER A N 1
ATOM 622 C CA . SER A 1 84 ? 12.497 11.642 3.749 1.00 89.94 84 SER A CA 1
ATOM 623 C C . SER A 1 84 ? 12.035 13.093 3.554 1.00 89.94 84 SER A C 1
ATOM 625 O O . SER A 1 84 ? 12.145 13.897 4.475 1.00 89.94 84 SER A O 1
ATOM 627 N N . GLY A 1 85 ? 11.538 13.447 2.364 1.00 94.38 85 GLY A N 1
ATOM 628 C CA . GLY A 1 85 ? 11.082 14.794 2.018 1.00 94.38 85 GLY A CA 1
ATOM 629 C C . GLY A 1 85 ? 9.796 14.781 1.184 1.00 94.38 85 GLY A C 1
ATOM 630 O O . GLY A 1 85 ? 9.398 13.724 0.695 1.00 94.38 85 GLY A O 1
ATOM 631 N N . PRO A 1 86 ? 9.144 15.946 1.002 1.00 89.94 86 PRO A N 1
ATOM 632 C CA . PRO A 1 86 ? 7.850 16.048 0.321 1.00 89.94 86 PRO A CA 1
ATOM 633 C C . PRO A 1 86 ? 7.904 15.709 -1.177 1.00 89.94 86 PRO A C 1
ATOM 635 O O . PRO A 1 86 ? 6.870 15.413 -1.767 1.00 89.94 86 PRO A O 1
ATOM 638 N N . VAL A 1 87 ? 9.088 15.744 -1.797 1.00 91.81 87 VAL A N 1
ATOM 639 C CA . VAL A 1 87 ? 9.295 15.404 -3.211 1.00 91.81 87 VAL A CA 1
ATOM 640 C C . VAL A 1 87 ? 10.572 14.577 -3.345 1.00 91.81 87 VAL A C 1
ATOM 642 O O . VAL A 1 87 ? 11.586 14.907 -2.730 1.00 91.81 87 VAL A O 1
ATOM 645 N N . SER A 1 88 ? 10.529 13.518 -4.158 1.00 90.19 88 SER A N 1
ATOM 646 C CA . SER A 1 88 ? 11.706 12.749 -4.572 1.00 90.19 88 SER A CA 1
ATOM 647 C C . SER A 1 88 ? 11.942 12.911 -6.072 1.00 90.19 88 SER A C 1
ATOM 649 O O . SER A 1 88 ? 11.007 13.062 -6.858 1.00 90.19 88 SER A O 1
ATOM 651 N N . GLN A 1 89 ? 13.212 12.912 -6.466 1.00 91.31 89 GLN A N 1
ATOM 652 C CA . GLN A 1 89 ? 13.611 12.924 -7.869 1.00 91.31 89 GLN A CA 1
ATOM 653 C C . GLN A 1 89 ? 14.051 11.521 -8.269 1.00 91.31 89 GLN A C 1
ATOM 655 O O . GLN A 1 89 ? 14.866 10.903 -7.585 1.00 91.31 89 GLN A O 1
ATOM 660 N N . ILE A 1 90 ? 13.533 11.039 -9.395 1.00 91.44 90 ILE A N 1
ATOM 661 C CA . ILE A 1 90 ? 13.950 9.777 -10.000 1.00 91.44 90 ILE A CA 1
ATOM 662 C C . ILE A 1 90 ? 14.753 10.120 -11.244 1.00 91.44 90 ILE A C 1
ATOM 664 O O . ILE A 1 90 ? 14.239 10.730 -12.181 1.00 91.44 90 ILE A O 1
ATOM 668 N N . HIS A 1 91 ? 16.016 9.715 -11.248 1.00 94.25 91 HIS A N 1
ATOM 669 C CA . HIS A 1 91 ? 16.883 9.859 -12.405 1.00 94.25 91 HIS A CA 1
ATOM 670 C C . HIS A 1 91 ? 16.881 8.545 -13.176 1.00 94.25 91 HIS A C 1
ATOM 672 O O . HIS A 1 91 ? 17.045 7.475 -12.593 1.00 94.25 91 HIS A O 1
ATOM 678 N N . THR A 1 92 ? 16.689 8.630 -14.489 1.00 90.06 92 THR A N 1
ATOM 679 C CA . THR A 1 92 ? 16.772 7.471 -15.377 1.00 90.06 92 THR A CA 1
ATOM 680 C C . THR A 1 92 ? 17.829 7.746 -16.431 1.00 90.06 92 THR A C 1
ATOM 682 O O . THR A 1 92 ? 17.889 8.840 -16.991 1.00 90.06 92 THR A O 1
ATOM 685 N N . LEU 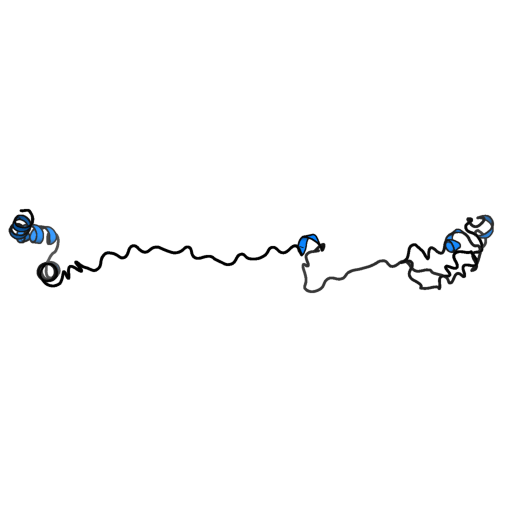A 1 93 ? 18.680 6.758 -16.686 1.00 87.94 93 LEU A N 1
ATOM 686 C CA . LEU A 1 93 ? 19.545 6.763 -17.856 1.00 87.94 93 LEU A CA 1
ATOM 687 C C . LEU A 1 93 ? 18.777 6.083 -18.983 1.00 87.94 93 LEU A C 1
ATOM 689 O O . LEU A 1 93 ? 18.395 4.919 -18.865 1.00 87.94 93 LEU A O 1
ATOM 693 N N . ARG A 1 94 ? 18.520 6.827 -20.060 1.00 84.88 94 ARG A N 1
ATOM 694 C CA . ARG A 1 94 ? 17.859 6.313 -21.262 1.00 84.88 94 ARG A CA 1
ATOM 695 C C . ARG A 1 94 ? 18.879 6.289 -22.387 1.00 84.88 94 ARG A C 1
ATOM 697 O O . ARG A 1 94 ? 19.417 7.332 -22.749 1.00 84.88 94 ARG A O 1
ATOM 704 N N . VAL A 1 95 ? 19.143 5.103 -22.923 1.00 83.12 95 VAL A N 1
ATOM 705 C CA . VAL A 1 95 ? 20.034 4.932 -24.074 1.00 83.12 95 VAL A CA 1
ATOM 706 C C . VAL A 1 95 ? 19.277 5.318 -25.343 1.00 83.12 95 VAL A C 1
ATOM 708 O O . VAL A 1 95 ? 18.126 4.916 -25.535 1.00 83.12 95 VAL A O 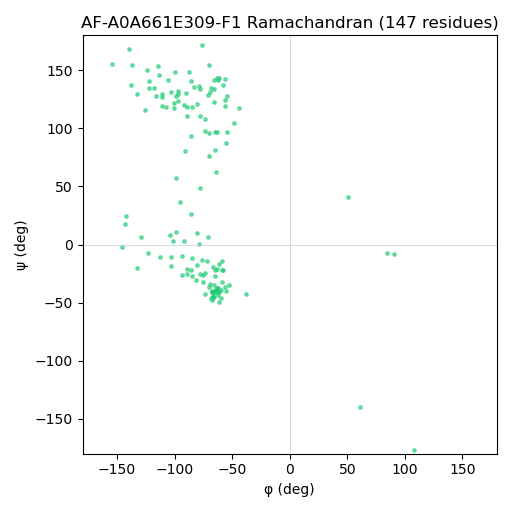1
ATOM 711 N N . ARG A 1 96 ? 19.919 6.113 -26.199 1.00 83.00 96 ARG A N 1
ATOM 712 C CA . ARG A 1 96 ? 19.385 6.555 -27.490 1.00 83.00 96 ARG A CA 1
ATOM 713 C C . ARG A 1 96 ? 20.338 6.187 -28.611 1.00 83.00 96 ARG A C 1
ATOM 715 O O . ARG A 1 96 ? 21.549 6.162 -28.396 1.00 83.00 96 ARG A O 1
ATOM 722 N N . TYR A 1 97 ? 19.788 5.952 -29.796 1.00 77.81 97 TYR A N 1
ATOM 723 C CA . TYR A 1 97 ? 20.592 5.830 -31.008 1.00 77.81 97 TYR A CA 1
ATOM 724 C C . TYR A 1 97 ? 21.137 7.206 -31.395 1.00 77.81 97 TYR A C 1
ATOM 726 O O . TYR A 1 97 ? 20.381 8.177 -31.462 1.00 77.81 97 TYR A O 1
ATOM 734 N N . GLY A 1 98 ? 22.451 7.295 -31.610 1.00 77.44 98 GLY A N 1
ATOM 735 C CA . GLY A 1 98 ? 23.107 8.531 -32.048 1.00 77.44 98 GLY A CA 1
ATOM 736 C C . GLY A 1 98 ? 22.831 8.866 -33.514 1.00 77.44 98 GLY A C 1
ATOM 737 O O . GLY A 1 98 ? 22.857 10.032 -33.893 1.00 77.44 98 GLY A O 1
ATOM 738 N N . GLU A 1 99 ? 22.504 7.854 -34.319 1.00 74.19 99 GLU A N 1
ATOM 739 C CA . GLU A 1 99 ? 22.391 7.964 -35.770 1.00 74.19 99 GLU A CA 1
ATOM 740 C C . GLU A 1 99 ? 21.154 7.228 -36.298 1.00 74.19 99 GLU A C 1
ATOM 742 O O . GLU A 1 99 ? 20.643 6.292 -35.676 1.00 74.19 99 GLU A O 1
ATOM 747 N N . THR A 1 100 ? 20.661 7.672 -37.456 1.00 79.81 100 THR A N 1
ATOM 748 C CA . THR A 1 100 ? 19.543 7.037 -38.162 1.00 79.81 100 THR A CA 1
ATOM 749 C C . THR A 1 100 ? 20.069 5.907 -39.030 1.00 79.81 100 THR A C 1
ATOM 751 O O . THR A 1 100 ? 20.814 6.167 -39.969 1.00 79.81 100 THR A O 1
ATOM 754 N N . MET A 1 101 ? 19.637 4.681 -38.755 1.00 74.06 101 MET A N 1
ATOM 755 C CA . MET A 1 101 ? 20.032 3.472 -39.469 1.00 74.06 101 MET A CA 1
ATOM 756 C C . MET A 1 101 ? 18.821 2.858 -40.167 1.00 74.06 101 MET A C 1
ATOM 758 O O . MET A 1 101 ? 17.789 2.602 -39.538 1.00 74.06 101 MET A O 1
ATOM 762 N N . ALA A 1 102 ? 18.956 2.590 -41.463 1.00 77.81 102 ALA A N 1
ATOM 763 C CA . ALA A 1 102 ? 17.978 1.813 -42.209 1.00 77.81 102 ALA A CA 1
ATOM 764 C C . ALA A 1 102 ? 18.378 0.331 -42.189 1.00 77.81 102 ALA A C 1
ATOM 766 O O . ALA A 1 102 ? 19.460 -0.045 -42.646 1.00 77.81 102 ALA A O 1
ATOM 767 N N . ASP A 1 103 ? 17.502 -0.514 -41.649 1.00 73.12 103 ASP A N 1
ATOM 768 C CA . ASP A 1 103 ? 17.684 -1.963 -41.644 1.00 73.12 103 ASP A CA 1
ATOM 769 C C . ASP A 1 103 ? 17.079 -2.558 -42.921 1.00 73.12 103 ASP A C 1
ATOM 771 O O . ASP A 1 103 ? 15.861 -2.547 -43.114 1.00 73.12 103 ASP A O 1
ATOM 775 N N . GLY A 1 104 ? 17.946 -3.052 -43.805 1.00 69.88 104 GLY A N 1
ATOM 776 C CA . GLY A 1 104 ? 17.570 -3.737 -45.042 1.00 69.88 104 GLY A CA 1
ATOM 777 C C . GLY A 1 104 ? 17.447 -5.256 -44.892 1.00 69.88 104 GLY A C 1
ATOM 778 O O . GLY A 1 104 ? 17.236 -5.940 -45.893 1.00 69.88 104 GLY A O 1
ATOM 779 N N . SER A 1 105 ? 17.618 -5.797 -43.680 1.00 70.31 105 SER A N 1
ATOM 780 C CA . SER A 1 105 ? 17.478 -7.227 -43.394 1.00 70.31 105 SER A CA 1
ATOM 781 C C . SER A 1 105 ? 16.008 -7.669 -43.333 1.00 70.31 105 SER A C 1
ATOM 783 O O . SER A 1 105 ? 15.082 -6.857 -43.305 1.00 70.31 105 SER A O 1
ATOM 785 N N . ALA A 1 106 ? 15.774 -8.982 -43.247 1.00 68.31 106 ALA A N 1
ATOM 786 C CA . ALA A 1 106 ? 14.428 -9.546 -43.105 1.00 68.31 106 ALA A CA 1
ATOM 787 C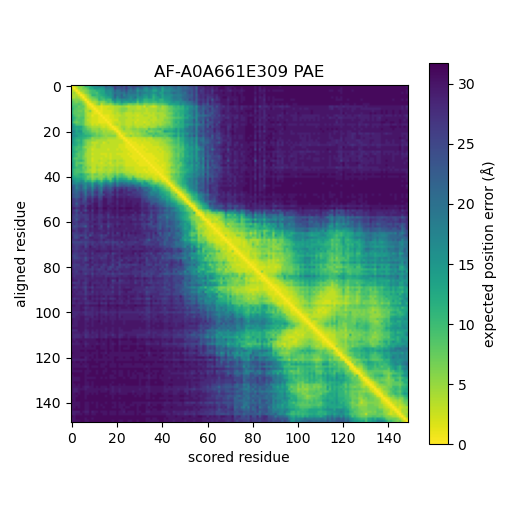 C . ALA A 1 106 ? 13.699 -9.111 -41.813 1.00 68.31 106 ALA A C 1
ATOM 789 O O . ALA A 1 106 ? 12.480 -9.254 -41.735 1.00 68.31 106 ALA A O 1
ATOM 790 N N . ALA A 1 107 ? 14.422 -8.591 -40.812 1.00 71.88 107 ALA A N 1
ATOM 791 C CA . ALA A 1 107 ? 13.835 -8.071 -39.577 1.00 71.88 107 ALA A CA 1
ATOM 792 C C . ALA A 1 107 ? 13.217 -6.668 -39.745 1.00 71.88 107 ALA A C 1
ATOM 794 O O . ALA A 1 107 ? 12.282 -6.346 -39.014 1.00 71.88 107 ALA A O 1
ATOM 795 N N . ALA A 1 108 ? 13.681 -5.865 -40.714 1.00 73.00 108 ALA A N 1
ATOM 796 C CA . ALA A 1 108 ? 13.165 -4.527 -41.036 1.00 73.00 108 ALA A CA 1
ATOM 797 C C . ALA A 1 108 ? 13.032 -3.575 -39.821 1.00 73.00 108 ALA A C 1
ATOM 799 O O . ALA A 1 108 ? 12.063 -2.824 -39.681 1.00 73.00 108 ALA A O 1
ATOM 800 N N . THR A 1 109 ? 14.015 -3.600 -38.923 1.00 75.00 109 THR A N 1
ATOM 801 C CA . THR A 1 109 ? 14.052 -2.851 -37.656 1.00 75.00 109 THR A CA 1
ATOM 802 C C . THR A 1 109 ? 14.875 -1.563 -37.734 1.00 75.00 109 THR 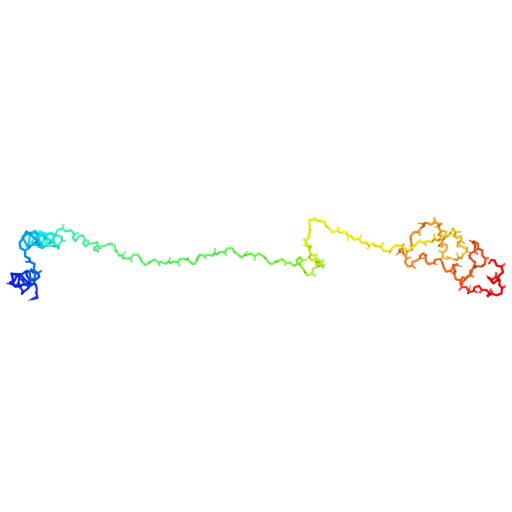A C 1
ATOM 804 O O . THR A 1 109 ? 15.807 -1.347 -36.963 1.00 75.00 109 THR A O 1
ATOM 807 N N . SER A 1 110 ? 14.516 -0.667 -38.655 1.00 76.31 110 SER A N 1
ATOM 808 C CA . SER A 1 110 ? 15.169 0.644 -38.786 1.00 76.31 110 SER A CA 1
ATOM 809 C C . SER A 1 110 ? 15.019 1.498 -37.518 1.00 76.31 110 SER A C 1
ATOM 811 O O . SER A 1 110 ? 13.961 1.512 -36.877 1.00 76.31 110 SER A O 1
ATOM 813 N N . THR A 1 111 ? 16.061 2.256 -37.176 1.00 77.75 111 THR A N 1
ATOM 814 C CA . THR A 1 111 ? 16.089 3.171 -36.024 1.00 77.75 111 THR A CA 1
ATOM 815 C C . THR A 1 111 ? 16.400 4.583 -36.487 1.00 77.75 111 THR A C 1
ATOM 817 O O . THR A 1 111 ? 17.249 4.775 -37.349 1.00 77.75 111 THR A O 1
ATOM 820 N N . THR A 1 112 ? 15.751 5.592 -35.916 1.00 80.44 112 THR A N 1
ATOM 821 C CA . THR A 1 112 ? 16.073 7.001 -36.188 1.00 80.44 112 THR A CA 1
ATOM 822 C C . THR A 1 112 ? 16.943 7.577 -35.074 1.00 80.44 112 THR A C 1
ATOM 824 O O . THR A 1 112 ? 16.821 7.179 -33.915 1.00 80.44 112 THR A O 1
ATOM 827 N N . ALA A 1 113 ? 17.827 8.522 -35.403 1.00 80.19 113 ALA A N 1
ATOM 828 C CA . ALA A 1 113 ? 18.614 9.245 -34.410 1.00 80.19 113 ALA A CA 1
ATOM 829 C C . ALA A 1 113 ? 17.692 9.881 -33.356 1.00 80.19 113 ALA A C 1
ATOM 831 O O . ALA A 1 113 ? 16.741 10.592 -33.682 1.00 80.19 113 ALA A O 1
ATOM 832 N N . GLY A 1 114 ? 17.978 9.622 -32.082 1.00 77.75 114 GLY A N 1
ATOM 833 C CA . GLY A 1 114 ? 17.153 10.062 -30.959 1.00 77.75 114 GLY A CA 1
ATOM 834 C C . GLY A 1 114 ? 16.057 9.082 -30.528 1.00 77.75 114 GLY A C 1
ATOM 835 O O . GLY A 1 114 ? 15.489 9.293 -29.452 1.00 77.75 114 GLY A O 1
ATOM 836 N N . ASP A 1 115 ? 15.805 8.002 -31.278 1.00 81.12 115 ASP A N 1
ATOM 837 C CA . ASP A 1 115 ? 14.938 6.912 -30.822 1.00 81.12 115 ASP A CA 1
ATOM 838 C C . ASP A 1 115 ? 15.537 6.230 -29.588 1.00 81.12 115 ASP A C 1
ATOM 840 O O . ASP A 1 115 ? 16.751 6.050 -29.453 1.00 81.12 115 ASP A O 1
ATOM 844 N N . GLU A 1 116 ? 14.668 5.827 -28.667 1.00 77.06 116 GLU A N 1
ATOM 845 C CA . GLU A 1 116 ? 15.075 5.201 -27.416 1.00 77.06 116 GLU A CA 1
ATOM 846 C C . GLU A 1 116 ? 15.175 3.684 -27.556 1.00 77.06 116 GLU A C 1
ATOM 848 O O . GLU A 1 116 ? 14.240 3.013 -28.002 1.00 77.06 116 GLU A O 1
ATOM 853 N N . ALA A 1 117 ? 16.303 3.134 -27.107 1.00 74.38 117 ALA A N 1
ATOM 854 C CA . ALA A 1 117 ? 16.632 1.711 -27.171 1.00 74.38 117 ALA A CA 1
ATOM 855 C C . ALA A 1 117 ? 15.909 0.897 -26.075 1.00 74.38 117 ALA A C 1
ATOM 857 O O . ALA A 1 117 ? 16.527 0.148 -25.323 1.00 74.38 117 ALA A O 1
ATOM 858 N N . LEU A 1 118 ? 14.593 1.092 -25.926 1.00 68.25 118 LEU A N 1
ATOM 859 C CA . LEU A 1 118 ? 13.797 0.496 -24.844 1.00 68.25 118 LEU A CA 1
ATOM 860 C C . LEU A 1 118 ? 13.320 -0.926 -25.169 1.00 68.25 118 LEU A C 1
ATOM 862 O O . LEU A 1 118 ? 13.082 -1.724 -24.265 1.00 68.25 118 LEU A O 1
ATOM 866 N N . SER A 1 119 ? 13.160 -1.254 -26.453 1.00 68.38 119 SER A N 1
ATOM 867 C CA . SER A 1 119 ? 12.714 -2.583 -26.871 1.00 68.38 119 SER A CA 1
ATOM 868 C C . SER A 1 119 ? 13.905 -3.462 -27.262 1.00 68.38 119 SER A C 1
ATOM 870 O O . SER A 1 119 ? 14.657 -3.057 -28.154 1.00 68.38 119 SER A O 1
ATOM 872 N N . PRO A 1 120 ? 14.015 -4.695 -26.734 1.00 63.12 120 PRO A N 1
ATOM 873 C CA . PRO A 1 120 ? 15.009 -5.675 -27.185 1.00 63.12 120 PRO A CA 1
ATOM 874 C C . PRO A 1 120 ? 14.908 -6.041 -28.674 1.00 63.12 120 PRO A C 1
ATOM 876 O O . PRO A 1 120 ? 15.814 -6.658 -29.215 1.00 63.12 120 PRO A O 1
ATOM 879 N N . PHE A 1 121 ? 13.807 -5.689 -29.342 1.00 63.50 121 PHE A N 1
ATOM 880 C CA . PHE A 1 121 ? 13.589 -5.993 -30.757 1.00 63.50 121 PHE A CA 1
ATOM 881 C C . PHE A 1 121 ? 14.191 -4.958 -31.710 1.00 63.50 121 PHE A C 1
ATOM 883 O O . PHE A 1 121 ? 14.465 -5.291 -32.853 1.00 63.50 121 PHE A O 1
ATOM 890 N N . LYS A 1 122 ? 14.432 -3.723 -31.254 1.00 62.50 122 LY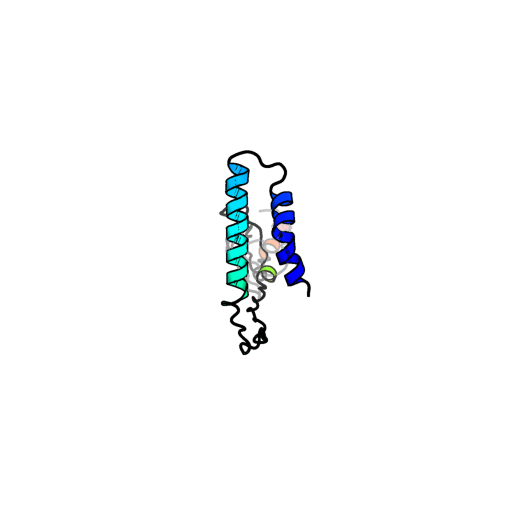S A N 1
ATOM 891 C CA . LYS A 1 122 ? 15.078 -2.670 -32.053 1.00 62.50 122 LYS A CA 1
ATOM 892 C C . LYS A 1 122 ? 16.579 -2.611 -31.791 1.00 62.50 122 LYS A C 1
ATOM 894 O O . LYS A 1 122 ? 17.141 -1.530 -31.734 1.00 62.50 122 LYS A O 1
ATOM 899 N N . ILE A 1 123 ? 17.249 -3.742 -31.575 1.00 61.19 123 ILE A N 1
ATOM 900 C CA . ILE A 1 123 ? 18.711 -3.728 -31.474 1.00 61.19 123 ILE A CA 1
ATOM 901 C C . ILE A 1 123 ? 19.234 -3.429 -32.878 1.00 61.19 123 ILE A C 1
ATOM 903 O O . ILE A 1 123 ? 19.357 -4.336 -33.694 1.00 61.19 123 ILE A O 1
ATOM 907 N N . ALA A 1 124 ? 19.531 -2.159 -33.164 1.00 58.28 124 ALA A N 1
ATOM 908 C CA . ALA A 1 124 ? 20.300 -1.788 -34.342 1.00 58.28 124 ALA A CA 1
ATOM 909 C C . ALA A 1 124 ? 21.715 -2.367 -34.188 1.00 58.28 124 ALA A C 1
ATOM 911 O O . ALA A 1 124 ? 22.648 -1.690 -33.757 1.00 58.28 124 ALA A O 1
ATOM 912 N N . GLN A 1 125 ? 21.864 -3.655 -34.513 1.00 57.16 125 GLN A N 1
ATOM 913 C CA . GLN A 1 125 ? 23.141 -4.365 -34.554 1.00 57.16 125 GLN A CA 1
ATOM 914 C C . GLN A 1 125 ? 24.116 -3.677 -35.523 1.00 57.16 125 GLN A C 1
ATOM 916 O O . GLN A 1 125 ? 25.325 -3.780 -35.325 1.00 57.16 125 GLN A O 1
ATOM 921 N N . ALA A 1 126 ? 23.577 -2.892 -36.466 1.00 53.94 126 ALA A N 1
ATOM 922 C CA . ALA A 1 126 ? 24.250 -1.925 -37.331 1.00 53.94 126 ALA A CA 1
ATOM 923 C C . ALA A 1 126 ? 25.375 -1.142 -36.634 1.00 53.94 126 ALA A C 1
ATOM 925 O O . ALA A 1 126 ? 26.471 -1.053 -37.175 1.00 53.94 126 ALA A O 1
ATOM 926 N N . TYR A 1 127 ? 25.176 -0.683 -35.390 1.00 57.94 127 TYR A N 1
ATOM 927 C CA . TYR A 1 127 ? 26.205 0.085 -34.670 1.00 57.94 127 TYR A CA 1
ATOM 928 C C . TYR A 1 127 ? 27.494 -0.722 -34.401 1.00 5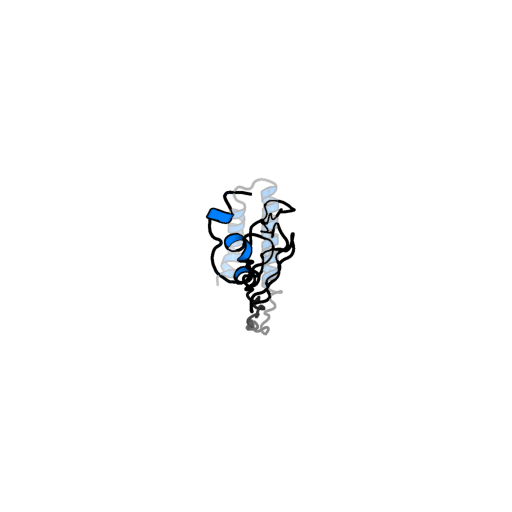7.94 127 TYR A C 1
ATOM 930 O O . TYR A 1 127 ? 28.556 -0.157 -34.173 1.00 57.94 127 TYR A O 1
ATOM 938 N N . SER A 1 128 ? 27.409 -2.058 -34.425 1.00 58.53 128 SER A N 1
ATOM 939 C CA . SER A 1 128 ? 28.551 -2.980 -34.309 1.00 58.53 128 SER A CA 1
ATOM 940 C C . SER A 1 128 ? 28.980 -3.604 -35.643 1.00 58.53 128 SER A C 1
ATOM 942 O O . SER A 1 128 ? 30.002 -4.289 -35.707 1.00 58.53 128 SER A O 1
ATOM 944 N N . SER A 1 129 ? 28.174 -3.445 -36.697 1.00 60.03 129 SER A N 1
ATOM 945 C CA . SER A 1 129 ? 28.158 -4.377 -37.826 1.00 60.03 129 SER A CA 1
ATOM 946 C C . SER A 1 129 ? 28.211 -3.718 -39.207 1.00 60.03 129 SER A C 1
ATOM 948 O O . SER A 1 129 ? 28.612 -4.381 -40.162 1.00 60.03 129 SER A O 1
ATOM 950 N N . SER A 1 130 ? 27.871 -2.432 -39.344 1.00 62.34 130 SER A N 1
ATOM 951 C CA . SER A 1 130 ? 27.862 -1.733 -40.635 1.00 62.34 130 SER A CA 1
ATOM 952 C C . SER A 1 130 ? 28.849 -0.567 -40.687 1.00 62.34 130 SER A C 1
ATOM 954 O O . SER A 1 130 ? 28.913 0.257 -39.783 1.00 62.34 130 SER A O 1
ATOM 956 N N . ILE A 1 131 ? 29.591 -0.483 -41.794 1.00 61.41 131 ILE A N 1
ATOM 957 C CA . ILE A 1 131 ? 30.336 0.715 -42.199 1.00 61.41 131 ILE A CA 1
ATOM 958 C C . ILE A 1 131 ? 29.333 1.582 -42.974 1.00 61.41 131 ILE A C 1
ATOM 960 O O . ILE A 1 131 ? 29.084 1.338 -44.156 1.00 61.41 131 ILE A O 1
ATOM 964 N N . GLY A 1 132 ? 28.671 2.512 -42.282 1.00 65.75 132 GLY A N 1
ATOM 965 C CA . GLY A 1 132 ? 27.676 3.428 -42.855 1.00 65.75 132 GLY A CA 1
ATOM 966 C C . GLY A 1 132 ? 26.211 3.151 -42.463 1.00 65.75 132 GLY A C 1
ATOM 967 O O . GLY A 1 132 ? 25.929 2.242 -41.680 1.00 65.75 132 GLY A O 1
ATOM 968 N N . PRO A 1 133 ? 25.251 3.926 -43.015 1.00 62.50 133 PRO A N 1
ATOM 969 C CA . PRO A 1 133 ? 23.889 4.056 -42.477 1.00 62.50 133 PRO A CA 1
ATOM 970 C C . PRO A 1 133 ? 22.927 2.897 -42.793 1.00 62.50 133 PRO A C 1
ATOM 972 O O . PRO A 1 133 ? 21.757 2.944 -42.409 1.00 62.50 133 PRO A O 1
ATOM 975 N N . ASN A 1 134 ? 23.395 1.874 -43.514 1.00 67.50 134 ASN A N 1
ATOM 976 C CA . ASN A 1 134 ? 22.572 0.769 -44.000 1.00 67.50 134 ASN A CA 1
ATOM 977 C C . ASN A 1 134 ? 23.162 -0.572 -43.547 1.00 67.50 134 ASN A C 1
ATOM 979 O O . ASN A 1 134 ? 24.239 -0.962 -44.003 1.00 67.50 134 ASN A O 1
ATOM 983 N N . ALA A 1 135 ? 22.430 -1.312 -42.715 1.00 67.38 135 ALA A N 1
ATOM 984 C CA . ALA A 1 135 ? 22.786 -2.680 -42.349 1.00 67.38 135 ALA A CA 1
ATOM 985 C C . ALA A 1 135 ? 22.011 -3.671 -43.225 1.00 67.38 135 ALA A C 1
ATOM 987 O O . ALA A 1 135 ? 20.783 -3.631 -43.295 1.00 67.38 135 ALA A O 1
ATOM 988 N N . THR A 1 136 ? 22.735 -4.547 -43.922 1.00 64.19 136 THR A N 1
ATOM 989 C CA . THR A 1 136 ? 22.155 -5.552 -44.832 1.00 64.19 136 THR A CA 1
ATOM 990 C C . THR A 1 136 ? 22.338 -6.985 -44.336 1.00 64.19 136 THR A C 1
ATOM 992 O O . THR A 1 136 ? 21.714 -7.891 -44.879 1.00 64.19 136 THR A O 1
ATOM 995 N N . ASP A 1 137 ? 23.156 -7.196 -43.299 1.00 63.12 137 ASP A N 1
ATOM 996 C CA . ASP A 1 137 ? 23.490 -8.521 -42.777 1.00 63.12 137 ASP A CA 1
ATOM 997 C C . ASP A 1 137 ? 23.897 -8.456 -41.289 1.00 63.12 137 ASP A C 1
ATOM 999 O O . ASP A 1 137 ? 24.386 -7.432 -40.810 1.00 63.12 137 ASP A O 1
ATOM 1003 N N . TYR A 1 138 ? 23.742 -9.561 -40.552 1.00 64.38 138 TYR A N 1
ATOM 1004 C CA . TYR A 1 138 ? 23.983 -9.631 -39.094 1.00 64.38 138 TYR A CA 1
ATOM 1005 C C . TYR A 1 138 ? 25.453 -9.910 -38.703 1.00 64.38 138 TYR A C 1
ATOM 1007 O O . TYR A 1 138 ? 25.729 -10.516 -37.664 1.00 64.38 138 TYR A O 1
ATOM 1015 N N . ARG A 1 139 ? 26.420 -9.537 -39.550 1.00 68.06 139 ARG A N 1
ATOM 1016 C CA . ARG A 1 139 ? 27.857 -9.833 -39.368 1.00 68.06 139 ARG A CA 1
ATOM 1017 C C . ARG A 1 139 ? 28.631 -8.593 -38.937 1.00 68.06 139 ARG A C 1
ATOM 1019 O O . ARG A 1 139 ? 28.363 -7.521 -39.454 1.00 68.06 139 ARG A O 1
ATOM 1026 N N . ALA A 1 140 ? 29.609 -8.748 -38.040 1.00 66.06 140 ALA A N 1
ATOM 1027 C CA . ALA A 1 140 ? 30.466 -7.648 -37.588 1.00 66.06 140 ALA A CA 1
ATOM 1028 C C . ALA A 1 140 ? 31.180 -6.945 -38.760 1.00 66.06 140 ALA A C 1
ATOM 1030 O O . ALA A 1 140 ? 31.622 -7.606 -39.706 1.00 66.06 140 ALA A O 1
ATOM 1031 N N . ALA A 1 141 ? 31.318 -5.620 -38.666 1.00 69.94 141 ALA A N 1
ATOM 1032 C CA . ALA A 1 141 ? 32.023 -4.823 -39.661 1.00 69.94 141 ALA A CA 1
ATOM 1033 C C . ALA A 1 141 ? 33.519 -5.189 -39.667 1.00 69.94 141 ALA A C 1
ATOM 1035 O O . ALA A 1 141 ? 34.100 -5.417 -38.601 1.00 69.94 141 ALA A O 1
ATOM 1036 N N . PRO A 1 142 ? 34.179 -5.242 -40.838 1.00 73.38 142 PRO A N 1
ATOM 1037 C CA . PRO A 1 142 ? 35.618 -5.450 -40.888 1.00 73.38 142 PRO A CA 1
ATOM 1038 C C . PRO A 1 142 ? 36.331 -4.248 -40.259 1.00 73.38 142 PRO A C 1
ATOM 1040 O O . PRO A 1 142 ? 36.179 -3.123 -40.727 1.00 73.38 142 PRO A O 1
ATOM 1043 N N . THR A 1 143 ? 37.152 -4.492 -39.233 1.00 73.12 143 THR A N 1
ATOM 1044 C CA . THR A 1 143 ? 37.881 -3.450 -38.482 1.00 73.12 143 THR A CA 1
ATOM 1045 C C . THR A 1 143 ? 38.684 -2.523 -39.398 1.00 73.12 143 THR A C 1
ATOM 1047 O O . THR A 1 143 ? 38.720 -1.319 -39.186 1.00 73.12 143 THR A O 1
ATOM 1050 N N . ALA A 1 144 ? 39.232 -3.054 -40.495 1.00 76.38 144 ALA A N 1
ATOM 1051 C CA . ALA A 1 144 ? 39.984 -2.284 -41.487 1.00 76.38 144 ALA A CA 1
ATOM 1052 C C . ALA A 1 144 ? 39.202 -1.126 -42.142 1.00 76.38 144 ALA A C 1
ATOM 1054 O O . ALA A 1 144 ? 39.827 -0.217 -42.675 1.00 76.38 144 ALA A O 1
ATOM 1055 N N . GLY A 1 145 ? 37.865 -1.157 -42.133 1.00 70.75 145 GLY A N 1
ATOM 1056 C CA . GLY A 1 145 ? 37.032 -0.078 -42.669 1.00 70.75 145 GLY A CA 1
ATOM 1057 C C . GLY A 1 145 ? 36.582 0.963 -41.639 1.00 70.75 145 GLY A C 1
ATOM 1058 O O . GLY A 1 145 ? 36.040 1.978 -42.047 1.00 70.75 145 GLY A O 1
ATOM 1059 N N . LEU A 1 146 ? 36.801 0.725 -40.339 1.00 68.06 146 LEU A N 1
ATOM 1060 C CA . LEU A 1 146 ? 36.420 1.638 -39.247 1.00 68.06 146 LEU A CA 1
ATOM 1061 C C . LEU A 1 146 ? 37.611 2.433 -38.684 1.00 68.06 146 LEU A C 1
ATOM 1063 O O . LEU A 1 146 ? 37.419 3.454 -38.042 1.00 68.06 146 LEU A O 1
ATOM 1067 N N . GLU A 1 147 ? 38.845 1.990 -38.933 1.00 69.19 147 GLU A N 1
ATOM 1068 C CA . GLU A 1 147 ? 40.082 2.636 -38.452 1.00 69.19 147 GLU A CA 1
ATOM 1069 C C . GLU A 1 147 ? 40.513 3.851 -39.315 1.00 69.19 147 GLU A C 1
ATOM 1071 O O . GLU A 1 147 ? 41.636 4.338 -39.184 1.00 69.19 147 GLU A O 1
ATOM 1076 N N . GLY A 1 148 ? 39.662 4.311 -40.243 1.00 62.03 148 GLY A N 1
ATOM 1077 C CA . GLY A 1 148 ? 39.977 5.351 -41.234 1.00 62.03 148 GLY A CA 1
ATOM 1078 C C . GLY A 1 148 ? 38.974 6.506 -41.330 1.00 62.03 148 GLY A C 1
ATOM 1079 O O . GLY A 1 148 ? 39.126 7.331 -42.232 1.00 62.03 148 GLY A O 1
ATOM 1080 N N . GLU A 1 149 ? 37.985 6.561 -40.434 1.00 54.12 149 GLU A N 1
ATOM 1081 C CA . GLU A 1 149 ? 37.024 7.670 -40.291 1.00 54.12 149 GLU A CA 1
ATOM 1082 C C . GLU A 1 149 ? 37.261 8.470 -39.003 1.00 54.12 149 GLU A C 1
ATOM 1084 O O . GLU A 1 149 ? 37.652 7.861 -37.979 1.00 54.12 149 GLU A O 1
#

Solvent-accessible surface area (backbone atoms only — not comparable to full-atom values): 9878 Å² total; per-residue (Å²): 129,67,65,72,58,54,69,74,42,46,70,58,56,52,51,61,74,44,58,96,50,65,70,71,60,32,56,53,50,56,51,50,55,51,53,51,50,52,50,52,57,55,54,69,74,78,65,75,73,72,63,85,77,61,69,78,74,82,78,78,78,73,83,81,81,74,84,80,81,83,88,82,64,66,76,80,78,44,93,82,78,88,74,95,56,100,74,85,87,85,86,78,89,78,61,55,38,87,54,54,34,47,38,70,37,98,78,58,45,54,45,49,52,69,41,66,68,78,50,88,79,55,66,58,57,38,85,65,23,34,87,64,57,56,26,68,62,101,48,70,43,64,66,85,71,61,80,78,117

Foldseek 3Di:
DVVVVCVVCVVVVLVVVLPPPDDPRSVVSSVVVVVVVVVVVVCVPPPPPPPVPPPPPPPPDDDDDDDDDDDDCVCVPDDDDDDPDPDDDDDDDWDFDQAWAAEQEPLRQTHHGGDTPPDPSNPCCCVQQDPDRYDHDNHGDDVVSVVPD

Sequence (149 aa):
MSQALLENRWSETKSALLEGLQGTKRSTMSTILENTRTHLAESATAGATSAGNVATLNRVILPVIRRVMPTVIANELVGVQPMSGPVSQIHTLRVRYGETMADGSAAATSTTAGDEALSPFKIAQAYSSSIGPNATDYRAAPTAGLEGE

Radius of gyration: 51.74 Å; Cα contacts (8 Å, |Δi|>4): 101; chains: 1; bounding box: 80×36×122 Å

Secondary structure (DSSP, 8-state):
--HHHHHHTHHHHHHHHTTT--THHHHHHHHHHHHHHHHHHHHHHS-----TT-----------PPPPPPP--HHHHS--PPPSSS---------B-SS-BEE-STT---B-TT-B--STT---THHHH-SSSEE-SSSPPPGGGTTT-

pLDDT: mean 74.96, std 13.37, range [43.34, 95.69]